Protein AF-A0A7W1TYG3-F1 (afdb_monomer_lite)

pLDDT: mean 85.19, std 9.87, range [61.69, 97.94]

Sequence (95 aa):
MRQLIARVDDDLHARLKAKAKAEGRSLNALVNEALQAVAALEETPRQRLYRRAAALGIELIPWGPSIDETPELIASTKGMGTASQEILAEREARR

Foldseek 3Di:
DDDDDDDDDPVVVVVLCVVCVVVVHDSVVSVVVVVVVVVCVPDDPVNVVCVVCVVVVHHDDDPDDPDPDDPVNVVVCPPVVVVVVVVVVVVVVVD

Structure (mmCIF, N/CA/C/O backbone):
data_AF-A0A7W1TYG3-F1
#
_entry.id   AF-A0A7W1TYG3-F1
#
loop_
_atom_site.group_PDB
_atom_site.id
_atom_site.type_symbol
_atom_site.label_atom_id
_atom_site.label_alt_id
_atom_site.label_comp_id
_atom_site.label_asym_id
_atom_site.label_entity_id
_atom_site.label_seq_id
_atom_site.pdbx_PDB_ins_code
_atom_site.Cartn_x
_atom_site.Cartn_y
_atom_site.Cartn_z
_atom_site.occupancy
_atom_site.B_iso_or_equiv
_atom_site.auth_seq_id
_atom_site.auth_comp_id
_atom_site.auth_asym_id
_atom_site.auth_atom_id
_atom_site.pdbx_PDB_model_num
ATOM 1 N N . MET A 1 1 ? -8.823 12.619 0.970 1.00 63.56 1 MET A N 1
ATOM 2 C CA . MET A 1 1 ? -9.036 11.162 1.141 1.00 63.56 1 MET A CA 1
ATOM 3 C C . MET A 1 1 ? -10.400 10.795 0.577 1.00 63.56 1 MET A C 1
ATOM 5 O O . MET A 1 1 ? -11.299 11.620 0.662 1.00 63.56 1 MET A O 1
ATOM 9 N N . ARG A 1 2 ? -10.550 9.611 -0.027 1.00 86.12 2 ARG A N 1
ATOM 10 C CA . ARG A 1 2 ? -11.844 9.074 -0.491 1.00 86.12 2 ARG A CA 1
ATOM 11 C C . ARG A 1 2 ? -12.217 7.868 0.376 1.00 86.12 2 ARG A C 1
ATOM 13 O O . ARG A 1 2 ? -11.322 7.224 0.916 1.00 86.12 2 ARG A O 1
ATOM 20 N N . GLN A 1 3 ? -13.507 7.581 0.523 1.00 91.00 3 GLN A N 1
ATOM 21 C CA . GLN A 1 3 ? -13.989 6.425 1.282 1.00 91.00 3 GLN A CA 1
ATOM 22 C C . GLN A 1 3 ? -14.083 5.197 0.367 1.00 91.00 3 GLN A C 1
ATOM 24 O O . GLN A 1 3 ? -14.706 5.266 -0.690 1.00 91.00 3 GLN A O 1
ATOM 29 N N . LEU A 1 4 ? -13.473 4.085 0.782 1.00 91.75 4 LEU A N 1
ATOM 30 C CA . LEU A 1 4 ? -13.629 2.772 0.155 1.00 91.75 4 LEU A CA 1
ATOM 31 C C . LEU A 1 4 ? -14.574 1.932 1.018 1.00 91.75 4 LEU A C 1
ATOM 33 O O . LEU A 1 4 ? -14.364 1.815 2.224 1.00 91.75 4 LEU A O 1
ATOM 37 N N . ILE A 1 5 ? -15.599 1.347 0.402 1.00 91.94 5 ILE A N 1
ATOM 38 C CA . ILE A 1 5 ? -16.496 0.387 1.050 1.00 91.94 5 ILE A CA 1
ATOM 39 C C . ILE A 1 5 ? -16.279 -0.957 0.361 1.00 91.94 5 ILE A C 1
ATOM 41 O O . ILE A 1 5 ? -16.600 -1.109 -0.815 1.00 91.94 5 ILE A O 1
ATOM 45 N N . ALA A 1 6 ? -15.723 -1.919 1.091 1.00 90.75 6 ALA A N 1
ATOM 46 C CA . ALA A 1 6 ? -15.502 -3.283 0.630 1.00 90.75 6 ALA A CA 1
ATOM 47 C C . ALA A 1 6 ? -16.073 -4.257 1.662 1.00 90.75 6 ALA A C 1
ATOM 49 O O . ALA A 1 6 ? -15.977 -4.017 2.867 1.00 90.75 6 ALA A O 1
ATOM 50 N N . ARG A 1 7 ? -16.680 -5.348 1.190 1.00 95.12 7 ARG A N 1
ATOM 51 C CA . ARG A 1 7 ? -17.115 -6.441 2.064 1.00 95.12 7 ARG A CA 1
ATOM 52 C C . ARG A 1 7 ? -15.931 -7.370 2.305 1.00 95.12 7 ARG A C 1
ATOM 54 O O . ARG A 1 7 ? -15.225 -7.711 1.361 1.00 95.12 7 ARG A O 1
ATOM 61 N N . VAL A 1 8 ? -15.729 -7.756 3.557 1.00 93.56 8 VAL A N 1
ATOM 62 C CA . VAL A 1 8 ? -14.708 -8.714 3.990 1.00 93.56 8 VAL A CA 1
ATOM 63 C C . VAL A 1 8 ? -15.341 -9.673 4.985 1.00 93.56 8 VAL A C 1
ATOM 65 O O . VAL A 1 8 ? -16.238 -9.268 5.723 1.00 93.56 8 VAL A O 1
ATOM 68 N N . ASP A 1 9 ? -14.875 -10.917 5.002 1.00 96.44 9 ASP A N 1
ATOM 69 C CA . ASP A 1 9 ? -15.331 -11.902 5.981 1.00 96.44 9 ASP A CA 1
ATOM 70 C C . ASP A 1 9 ? -14.957 -11.475 7.408 1.00 96.44 9 ASP A C 1
ATOM 72 O O . ASP A 1 9 ? -13.885 -10.899 7.643 1.00 96.44 9 ASP A O 1
ATOM 76 N N . ASP A 1 10 ? -15.822 -11.787 8.375 1.00 96.94 10 ASP A N 1
ATOM 77 C CA . ASP A 1 10 ? -15.639 -11.398 9.780 1.00 96.94 10 ASP A CA 1
ATOM 78 C C . ASP A 1 10 ? -14.339 -11.960 10.371 1.00 96.94 10 ASP A C 1
ATOM 80 O O . ASP A 1 10 ? -13.612 -11.254 11.078 1.00 96.94 10 ASP A O 1
ATOM 84 N N . ASP A 1 11 ? -13.984 -13.193 10.007 1.00 97.56 11 ASP A N 1
ATOM 85 C CA . ASP A 1 11 ? -12.737 -13.837 10.425 1.00 97.56 11 ASP A CA 1
ATOM 86 C C . ASP A 1 11 ? -11.505 -13.086 9.908 1.00 97.56 11 ASP A C 1
ATOM 88 O O . ASP A 1 11 ? -10.520 -12.884 10.631 1.00 97.56 11 ASP A O 1
ATOM 92 N N . LEU A 1 12 ? -11.553 -12.627 8.653 1.00 96.44 12 LEU A N 1
ATOM 93 C CA . LEU A 1 12 ? -10.482 -11.830 8.066 1.00 96.44 12 LEU A CA 1
ATOM 94 C C . LEU A 1 12 ? -10.368 -10.487 8.788 1.00 96.44 12 LEU A C 1
ATOM 96 O O . LEU A 1 12 ? -9.268 -10.081 9.174 1.00 96.44 12 LEU A O 1
ATOM 100 N N . HIS A 1 13 ? -11.495 -9.818 9.025 1.00 96.62 13 HIS A N 1
ATOM 101 C CA . HIS A 1 13 ? -11.521 -8.553 9.746 1.00 96.62 13 HIS A CA 1
ATOM 102 C C . HIS A 1 13 ? -10.941 -8.690 11.165 1.00 96.62 13 HIS A C 1
ATOM 104 O O . HIS A 1 13 ? -10.102 -7.876 11.569 1.00 96.62 13 HIS A O 1
ATOM 110 N N . ALA A 1 14 ? -11.299 -9.751 11.895 1.00 97.62 14 ALA A N 1
ATOM 111 C CA . ALA A 1 14 ? -10.770 -10.035 13.227 1.00 97.62 14 ALA A CA 1
ATOM 112 C C . ALA A 1 14 ? -9.245 -10.227 13.215 1.00 97.62 14 ALA A C 1
ATOM 114 O O . ALA A 1 14 ? -8.530 -9.628 14.027 1.00 97.62 14 ALA A O 1
ATOM 115 N N . ARG A 1 15 ? -8.725 -10.996 12.250 1.00 97.62 15 ARG A N 1
ATOM 116 C CA . ARG A 1 15 ? -7.280 -11.217 12.085 1.00 97.62 15 ARG A CA 1
ATOM 117 C C . ARG A 1 15 ? -6.527 -9.932 11.752 1.00 97.62 15 ARG A C 1
ATOM 119 O O . ARG A 1 15 ? -5.472 -9.681 12.334 1.00 97.62 15 ARG A O 1
ATOM 126 N N . LEU A 1 16 ? -7.061 -9.101 10.856 1.00 96.88 16 LEU A N 1
ATOM 127 C CA . LEU A 1 16 ? -6.444 -7.818 10.501 1.00 96.88 16 LEU A CA 1
ATOM 128 C C . LEU A 1 16 ? -6.421 -6.861 11.697 1.00 96.88 16 LEU A C 1
ATOM 130 O O . LEU A 1 16 ? -5.413 -6.196 11.935 1.00 96.88 16 LEU A O 1
ATOM 134 N N . LYS A 1 17 ? -7.493 -6.832 12.494 1.00 97.56 17 LYS A N 1
ATOM 135 C CA . LYS A 1 17 ? -7.572 -6.016 13.711 1.00 97.56 17 LYS A CA 1
ATOM 136 C C . LYS A 1 17 ? -6.563 -6.467 14.768 1.00 97.56 17 LYS A C 1
ATOM 138 O O . LYS A 1 17 ? -5.891 -5.626 15.365 1.00 97.56 17 LYS A O 1
ATOM 143 N N . ALA A 1 18 ? -6.427 -7.777 14.977 1.00 97.94 18 ALA A N 1
ATOM 144 C CA . ALA A 1 18 ? -5.428 -8.338 15.882 1.00 97.94 18 ALA A CA 1
ATOM 145 C C . ALA A 1 18 ? -4.001 -7.991 15.429 1.00 97.94 18 ALA A C 1
ATOM 147 O O . ALA A 1 18 ? -3.198 -7.529 16.239 1.00 97.94 18 ALA A O 1
ATOM 148 N N . LYS A 1 19 ? -3.716 -8.128 14.128 1.00 97.50 19 LYS A N 1
ATOM 149 C CA . LYS A 1 19 ? -2.421 -7.769 13.536 1.00 97.50 19 LYS A CA 1
ATOM 150 C C . LYS A 1 19 ? -2.102 -6.282 13.707 1.00 97.50 19 LYS A C 1
ATOM 152 O O . LYS A 1 19 ? -1.033 -5.942 14.197 1.00 97.50 19 LYS A O 1
ATOM 157 N N . ALA A 1 20 ? -3.047 -5.401 13.385 1.00 97.44 20 ALA A N 1
ATOM 158 C CA . ALA A 1 20 ? -2.871 -3.958 13.540 1.00 97.44 20 ALA A CA 1
ATOM 159 C C . ALA A 1 20 ? -2.584 -3.569 15.003 1.00 97.44 20 ALA A C 1
ATOM 161 O O . ALA A 1 20 ? -1.683 -2.774 15.267 1.00 97.44 20 ALA A O 1
ATOM 162 N N . LYS A 1 21 ? -3.289 -4.194 15.960 1.00 97.62 21 LYS A N 1
ATOM 163 C CA . LYS A 1 21 ? -3.046 -4.003 17.397 1.00 97.62 21 LYS A CA 1
ATOM 164 C C . LYS A 1 21 ? -1.650 -4.472 17.816 1.00 97.62 21 LYS A C 1
ATOM 166 O O . LYS A 1 21 ? -0.990 -3.761 18.565 1.00 97.62 21 LYS A O 1
ATOM 171 N N . ALA A 1 22 ? -1.211 -5.639 17.345 1.00 97.94 22 ALA A N 1
ATOM 172 C CA . ALA A 1 22 ? 0.123 -6.166 17.639 1.00 97.94 22 ALA A CA 1
ATOM 173 C C . ALA A 1 22 ? 1.240 -5.264 17.084 1.00 97.94 22 ALA A C 1
ATOM 175 O O . ALA A 1 22 ? 2.268 -5.092 17.728 1.00 97.94 22 ALA A O 1
ATOM 176 N N . GLU A 1 23 ? 1.012 -4.643 15.925 1.00 96.31 23 GLU A N 1
ATOM 177 C CA . GLU A 1 23 ? 1.948 -3.719 15.270 1.00 96.31 23 GLU A CA 1
ATOM 178 C 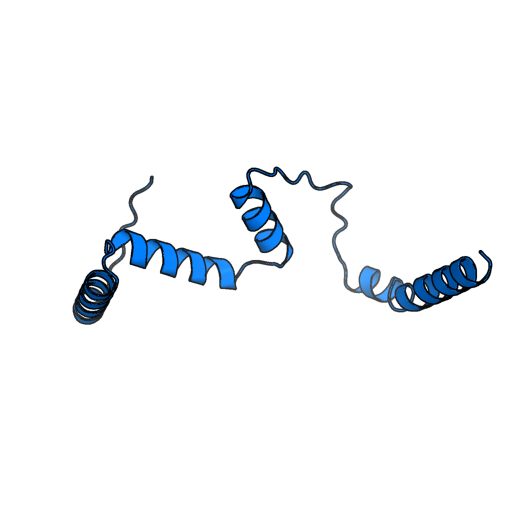C . GLU A 1 23 ? 1.820 -2.262 15.762 1.00 96.31 23 GLU A C 1
ATOM 180 O O . GLU A 1 23 ? 2.502 -1.377 15.251 1.00 96.31 23 GLU A O 1
ATOM 185 N N . GLY A 1 24 ? 0.940 -1.986 16.733 1.00 97.50 24 GLY A N 1
ATOM 186 C CA . GLY A 1 24 ? 0.763 -0.647 17.303 1.00 97.50 24 GLY A CA 1
ATOM 187 C C . GLY A 1 24 ? 0.238 0.398 16.312 1.00 97.50 24 GLY A C 1
ATOM 188 O O . GLY A 1 24 ? 0.474 1.591 16.496 1.00 97.50 24 GLY A O 1
ATOM 189 N N . ARG A 1 25 ? -0.471 -0.021 15.257 1.00 96.50 25 ARG A N 1
ATOM 190 C CA . ARG A 1 25 ? -0.969 0.868 14.197 1.00 96.50 25 ARG A CA 1
ATOM 191 C C . ARG A 1 25 ? -2.464 0.716 13.952 1.00 96.50 25 ARG A C 1
ATOM 193 O O . ARG A 1 25 ? -3.091 -0.259 14.358 1.00 96.50 25 ARG A O 1
ATOM 200 N N . SER A 1 26 ? -3.063 1.704 13.287 1.00 96.88 26 SER A N 1
ATOM 201 C CA . SER A 1 26 ? -4.491 1.656 12.961 1.00 96.88 26 SER A CA 1
ATOM 202 C C . SER A 1 26 ? -4.780 0.605 11.887 1.00 96.88 26 SER A C 1
ATOM 204 O O . SER A 1 26 ? -3.966 0.360 10.994 1.00 96.88 26 SER A O 1
ATOM 206 N N . LEU A 1 27 ? -5.978 0.014 11.940 1.00 95.69 27 LEU A N 1
ATOM 207 C CA . LEU A 1 27 ? -6.435 -0.930 10.918 1.00 95.69 27 LEU A CA 1
ATOM 208 C C . LEU A 1 27 ? -6.404 -0.299 9.516 1.00 95.69 27 LEU A C 1
ATOM 210 O O . LEU A 1 27 ? -5.968 -0.942 8.570 1.00 95.69 27 LEU A O 1
ATOM 214 N N . ASN A 1 28 ? -6.783 0.977 9.391 1.00 94.50 28 ASN A N 1
ATOM 215 C CA . ASN A 1 28 ? -6.738 1.694 8.115 1.00 94.50 28 ASN A CA 1
ATOM 216 C C . ASN A 1 28 ? -5.314 1.837 7.571 1.00 94.50 28 ASN A C 1
ATOM 218 O O . ASN A 1 28 ? -5.117 1.673 6.372 1.00 94.50 28 ASN A O 1
ATOM 222 N N . ALA A 1 29 ? -4.325 2.127 8.424 1.00 95.38 29 ALA A N 1
ATOM 223 C CA . ALA A 1 29 ? -2.931 2.200 7.990 1.00 95.38 29 ALA A CA 1
ATOM 224 C C . ALA A 1 29 ? -2.453 0.844 7.446 1.00 95.38 29 ALA A C 1
ATOM 226 O O . ALA A 1 29 ? -1.837 0.792 6.385 1.00 95.38 29 ALA A O 1
ATOM 227 N N . LEU A 1 30 ? -2.805 -0.245 8.137 1.00 96.44 30 LEU A N 1
ATOM 228 C CA . LEU A 1 30 ? -2.492 -1.610 7.719 1.00 96.44 30 LEU A CA 1
ATOM 229 C C . LEU A 1 30 ? -3.171 -1.996 6.396 1.00 96.44 30 LEU A C 1
ATOM 231 O O . LEU A 1 30 ? -2.518 -2.529 5.503 1.00 96.44 30 LEU A O 1
ATOM 235 N N . VAL A 1 31 ? -4.463 -1.696 6.245 1.00 94.88 31 VAL A N 1
ATOM 236 C CA . VAL A 1 31 ? -5.215 -1.990 5.016 1.00 94.88 31 VAL A CA 1
ATOM 237 C C . VAL A 1 31 ? -4.697 -1.164 3.840 1.00 94.88 31 VAL A C 1
ATOM 239 O O . VAL A 1 31 ? -4.490 -1.713 2.763 1.00 94.88 31 VAL A O 1
ATOM 242 N N . ASN A 1 32 ? -4.435 0.130 4.035 1.00 94.31 32 ASN A N 1
ATOM 243 C CA . ASN A 1 32 ? -3.925 0.987 2.966 1.00 94.31 32 ASN A CA 1
ATOM 244 C C . ASN A 1 32 ? -2.549 0.532 2.469 1.00 94.31 32 ASN A C 1
ATOM 246 O O . ASN A 1 32 ? -2.341 0.480 1.259 1.00 94.31 32 ASN A O 1
ATOM 250 N N . GLU A 1 33 ? -1.634 0.161 3.369 1.00 93.69 33 GLU A N 1
ATOM 251 C CA . GLU A 1 33 ? -0.326 -0.377 2.974 1.00 93.69 33 GLU A CA 1
ATOM 252 C C . GLU A 1 33 ? -0.480 -1.670 2.160 1.00 93.69 33 GLU A C 1
ATOM 254 O O . GLU A 1 33 ? 0.129 -1.813 1.099 1.00 93.69 33 GLU A O 1
ATOM 259 N N . ALA A 1 34 ? -1.341 -2.589 2.611 1.00 93.81 34 ALA A N 1
ATOM 260 C CA . ALA A 1 34 ? -1.599 -3.839 1.902 1.00 93.81 34 ALA A CA 1
ATOM 261 C C . ALA A 1 34 ? -2.184 -3.597 0.499 1.00 93.81 34 ALA A C 1
ATOM 263 O O . ALA A 1 34 ? -1.713 -4.184 -0.474 1.00 93.81 34 ALA A O 1
ATOM 264 N N . LEU A 1 35 ? -3.163 -2.696 0.372 1.00 92.69 35 LEU A N 1
ATOM 265 C CA . LEU A 1 35 ? -3.746 -2.322 -0.921 1.00 92.69 35 LEU A CA 1
ATOM 266 C C . LEU A 1 35 ? -2.710 -1.676 -1.848 1.00 92.69 35 LEU A C 1
ATOM 268 O O . LEU A 1 35 ? -2.699 -1.948 -3.046 1.00 92.69 35 LEU A O 1
ATOM 272 N N . GLN A 1 36 ? -1.807 -0.859 -1.306 1.00 89.62 36 GLN A N 1
ATOM 273 C CA . GLN A 1 36 ? -0.747 -0.228 -2.087 1.00 89.62 36 GLN A CA 1
ATOM 274 C C . GLN A 1 36 ? 0.311 -1.231 -2.561 1.00 89.62 36 GLN A C 1
ATOM 276 O O . GLN A 1 36 ? 0.848 -1.079 -3.662 1.00 89.62 36 GLN A O 1
ATOM 281 N N . ALA A 1 37 ? 0.590 -2.265 -1.763 1.00 88.31 37 ALA A N 1
ATOM 282 C CA . ALA 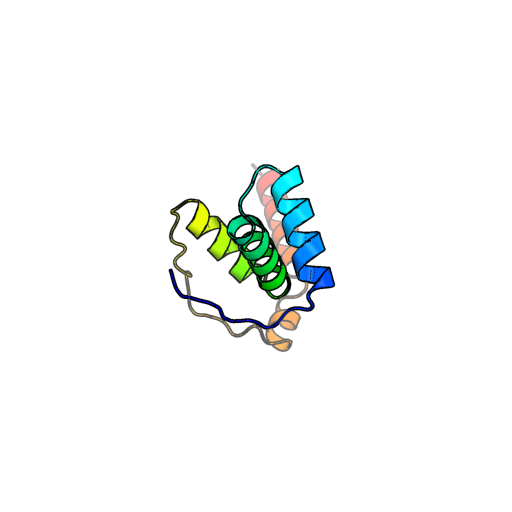A 1 37 ? 1.439 -3.379 -2.165 1.00 88.31 37 ALA A CA 1
ATOM 283 C C . ALA A 1 37 ? 0.794 -4.188 -3.299 1.00 88.31 37 ALA A C 1
ATOM 285 O O . ALA A 1 37 ? 1.458 -4.449 -4.298 1.00 88.31 37 ALA A O 1
ATOM 286 N N . VAL A 1 38 ? -0.502 -4.503 -3.198 1.00 87.62 38 VAL A N 1
ATOM 287 C CA . VAL A 1 38 ? -1.251 -5.189 -4.267 1.00 87.62 38 VAL A CA 1
ATOM 288 C C . VAL A 1 38 ? -1.245 -4.363 -5.552 1.00 87.62 38 VAL A C 1
ATOM 290 O O . VAL A 1 38 ? -0.885 -4.880 -6.604 1.00 87.62 38 VAL A O 1
ATOM 293 N N . ALA A 1 39 ? -1.529 -3.061 -5.466 1.00 84.44 39 ALA A N 1
ATOM 294 C CA . ALA A 1 39 ? -1.479 -2.163 -6.620 1.00 84.44 39 ALA A CA 1
ATOM 295 C C . ALA A 1 39 ? -0.074 -2.054 -7.243 1.00 84.44 39 ALA A C 1
ATOM 297 O O . ALA A 1 39 ? 0.060 -1.713 -8.412 1.00 84.44 39 ALA A O 1
ATOM 298 N N . ALA A 1 40 ? 0.991 -2.331 -6.482 1.00 78.94 40 ALA A N 1
ATOM 299 C CA . ALA A 1 40 ? 2.363 -2.355 -6.992 1.00 78.94 40 ALA A CA 1
ATOM 300 C C . ALA A 1 40 ? 2.703 -3.599 -7.814 1.00 78.94 40 ALA A C 1
ATOM 302 O O . ALA A 1 40 ? 3.662 -3.557 -8.582 1.00 78.94 40 ALA A O 1
ATOM 303 N N . LEU A 1 41 ? 1.963 -4.698 -7.643 1.00 76.56 41 LEU A N 1
ATOM 304 C CA . LEU A 1 41 ? 2.230 -5.947 -8.359 1.00 76.56 41 LEU A CA 1
ATOM 305 C C . LEU A 1 41 ? 1.955 -5.811 -9.860 1.00 76.56 41 LEU A C 1
ATOM 307 O O . LEU A 1 41 ? 2.639 -6.442 -10.660 1.00 76.56 41 LEU A O 1
ATOM 311 N N . GLU A 1 42 ? 1.013 -4.949 -10.238 1.00 70.56 42 GLU A N 1
ATOM 312 C CA . GLU A 1 42 ? 0.684 -4.658 -11.636 1.00 70.56 42 GLU A CA 1
ATOM 313 C C . GLU A 1 42 ? 1.501 -3.495 -12.218 1.00 70.56 42 GLU A C 1
ATOM 315 O O . GLU A 1 42 ? 1.348 -3.148 -13.389 1.00 70.56 42 GLU A O 1
ATOM 320 N N . GLU A 1 43 ? 2.397 -2.881 -11.436 1.00 72.25 43 GLU A N 1
ATOM 321 C CA . GLU A 1 43 ? 3.177 -1.761 -11.943 1.00 72.25 43 GLU A CA 1
ATOM 322 C C . GLU A 1 43 ? 4.307 -2.210 -12.863 1.00 72.25 43 GLU A C 1
ATOM 324 O O . GLU A 1 43 ? 5.268 -2.885 -12.467 1.00 72.25 43 GLU A O 1
ATOM 329 N N . THR A 1 44 ? 4.261 -1.686 -14.082 1.00 76.88 44 THR A N 1
ATOM 330 C CA . THR A 1 44 ? 5.404 -1.653 -14.990 1.00 76.88 44 THR A CA 1
ATOM 331 C C . THR A 1 44 ? 6.622 -1.006 -14.304 1.00 76.88 44 THR A C 1
ATOM 333 O O . THR A 1 44 ? 6.472 -0.143 -13.428 1.00 76.88 44 THR A O 1
ATOM 336 N N . PRO A 1 45 ? 7.863 -1.353 -14.703 1.00 75.62 45 PRO A N 1
ATOM 337 C CA . PRO A 1 45 ? 9.073 -0.702 -14.188 1.00 75.62 45 PRO A CA 1
ATOM 338 C C . PRO A 1 45 ? 9.014 0.829 -14.261 1.00 75.62 45 PRO A C 1
ATOM 340 O O . PRO A 1 45 ? 9.493 1.514 -13.357 1.00 75.62 45 PRO A O 1
ATOM 343 N N . ARG A 1 46 ? 8.357 1.353 -15.303 1.00 79.12 46 ARG A N 1
ATOM 344 C CA . ARG A 1 46 ? 8.087 2.778 -15.479 1.00 79.12 46 ARG A CA 1
ATOM 345 C C . ARG A 1 46 ? 7.187 3.313 -14.368 1.00 79.12 46 ARG A C 1
ATOM 347 O O . ARG A 1 46 ? 7.585 4.245 -13.684 1.00 79.12 46 ARG A O 1
ATOM 354 N N . GLN A 1 47 ? 6.029 2.710 -14.112 1.00 80.69 47 GLN A N 1
ATOM 355 C CA . GLN A 1 47 ? 5.132 3.159 -13.036 1.00 80.69 47 GLN A CA 1
ATOM 356 C C . GLN A 1 47 ? 5.817 3.141 -11.659 1.00 80.69 47 GLN A C 1
ATOM 358 O O . GLN A 1 47 ? 5.696 4.111 -10.909 1.00 80.69 47 GLN A O 1
ATOM 363 N N . ARG A 1 48 ? 6.653 2.128 -11.378 1.00 79.62 48 ARG A N 1
ATOM 364 C CA . ARG A 1 48 ? 7.456 2.087 -10.141 1.00 79.62 48 ARG A CA 1
ATOM 365 C C . ARG A 1 48 ? 8.431 3.261 -10.026 1.00 79.62 48 ARG A C 1
ATOM 367 O O . ARG A 1 48 ? 8.609 3.805 -8.935 1.00 79.62 48 ARG A O 1
ATOM 374 N N . LEU A 1 49 ? 9.071 3.649 -11.132 1.00 82.62 49 LEU A N 1
ATOM 375 C CA . LEU A 1 49 ? 9.980 4.797 -11.186 1.00 82.62 49 LEU A CA 1
ATOM 376 C C . LEU A 1 49 ? 9.237 6.108 -10.887 1.00 82.62 49 LEU A C 1
ATOM 378 O O . LEU A 1 49 ? 9.675 6.867 -10.025 1.00 82.62 49 LEU A O 1
ATOM 382 N N . TYR A 1 50 ? 8.089 6.333 -11.533 1.00 83.62 50 TYR A N 1
ATOM 383 C CA . TYR A 1 50 ? 7.254 7.519 -11.297 1.00 83.62 50 TYR A CA 1
ATOM 384 C C . TYR A 1 50 ? 6.759 7.591 -9.851 1.00 83.62 50 TYR A C 1
ATOM 386 O O . TYR A 1 50 ? 6.854 8.643 -9.222 1.00 83.62 50 TYR A O 1
ATOM 394 N N . ARG A 1 51 ? 6.309 6.467 -9.281 1.00 83.38 51 ARG A N 1
ATOM 395 C CA . ARG A 1 51 ? 5.882 6.399 -7.878 1.00 83.38 51 ARG A CA 1
ATOM 396 C C . ARG A 1 51 ? 7.012 6.771 -6.912 1.00 83.38 51 ARG A C 1
ATOM 398 O O . ARG A 1 51 ? 6.789 7.528 -5.970 1.00 83.38 51 ARG A O 1
ATOM 405 N N . ARG A 1 52 ? 8.225 6.251 -7.132 1.00 84.81 52 ARG A N 1
ATOM 406 C CA . ARG A 1 52 ? 9.399 6.572 -6.299 1.00 84.81 52 ARG A CA 1
ATOM 407 C C . ARG A 1 52 ? 9.798 8.038 -6.413 1.00 84.81 52 ARG A C 1
ATOM 409 O O . ARG A 1 52 ? 10.087 8.651 -5.393 1.00 84.81 52 ARG A O 1
ATOM 416 N N . ALA A 1 53 ? 9.783 8.596 -7.620 1.00 87.25 53 ALA A N 1
ATOM 417 C CA . ALA A 1 53 ? 10.069 10.010 -7.824 1.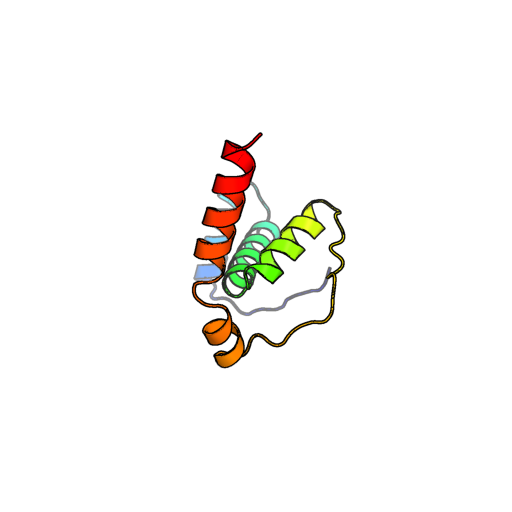00 87.25 53 ALA A CA 1
ATOM 418 C C . ALA A 1 53 ? 9.041 10.897 -7.107 1.00 87.25 53 ALA A C 1
ATOM 420 O O . ALA A 1 53 ? 9.432 11.772 -6.340 1.00 87.25 53 ALA A O 1
ATOM 421 N N . ALA A 1 54 ? 7.748 10.581 -7.226 1.00 85.94 54 ALA A N 1
ATOM 422 C CA . ALA A 1 54 ? 6.687 11.293 -6.516 1.00 85.94 54 ALA A CA 1
ATOM 423 C C . ALA A 1 54 ? 6.857 11.236 -4.986 1.00 85.94 54 ALA A C 1
ATOM 425 O O . ALA A 1 54 ? 6.687 12.248 -4.311 1.00 85.94 54 ALA A O 1
ATOM 426 N N . ALA A 1 55 ? 7.252 10.083 -4.432 1.00 83.50 55 ALA A N 1
ATOM 427 C CA . ALA A 1 55 ? 7.536 9.943 -3.001 1.00 83.50 55 ALA A CA 1
ATOM 428 C C . ALA A 1 55 ? 8.731 10.795 -2.526 1.00 83.50 55 ALA A C 1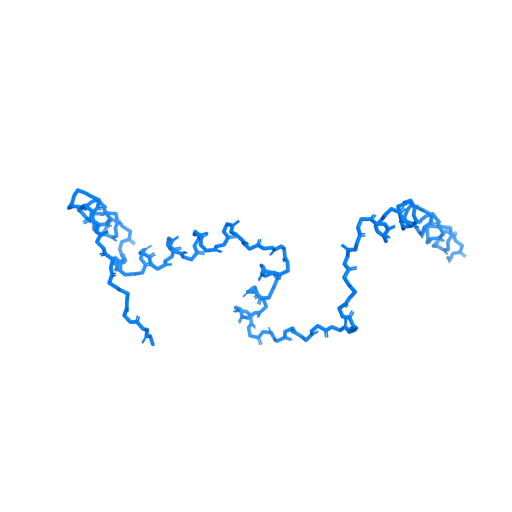
ATOM 430 O O . ALA A 1 55 ? 8.808 11.137 -1.349 1.00 83.50 55 ALA A O 1
ATOM 431 N N . LEU A 1 56 ? 9.643 11.150 -3.435 1.00 91.94 56 LEU A N 1
ATOM 432 C CA . LEU A 1 56 ? 10.778 12.042 -3.187 1.00 91.94 56 LEU A CA 1
ATOM 433 C C . LEU A 1 56 ? 10.470 13.512 -3.528 1.00 91.94 56 LEU A C 1
ATOM 435 O O . LEU A 1 56 ? 11.360 14.352 -3.431 1.00 91.94 56 LEU A O 1
ATOM 439 N N . GLY A 1 57 ? 9.238 13.833 -3.943 1.00 90.31 57 GLY A N 1
ATOM 440 C CA . GLY A 1 57 ? 8.872 15.171 -4.422 1.00 90.31 57 GLY A CA 1
ATOM 441 C C . GLY A 1 57 ? 9.513 15.545 -5.764 1.00 90.31 57 GLY A C 1
ATOM 442 O O . GLY A 1 57 ? 9.588 16.723 -6.098 1.00 90.31 57 GLY A O 1
ATOM 443 N N . ILE A 1 58 ? 9.992 14.558 -6.523 1.00 90.88 58 ILE A N 1
ATOM 444 C CA . ILE A 1 58 ? 10.617 14.734 -7.835 1.00 90.88 58 ILE A CA 1
ATOM 445 C C . ILE A 1 58 ? 9.558 14.506 -8.913 1.00 90.88 58 ILE A C 1
ATOM 447 O O . ILE A 1 58 ? 8.960 13.432 -9.003 1.00 90.88 58 ILE A O 1
ATOM 451 N N . GLU A 1 59 ? 9.357 15.505 -9.766 1.00 85.88 59 GLU A N 1
ATOM 452 C CA . GLU A 1 59 ? 8.506 15.390 -10.945 1.00 85.88 59 GLU A CA 1
ATOM 453 C C . GLU A 1 59 ? 9.320 14.849 -12.129 1.00 85.88 59 GLU A C 1
ATOM 455 O O . GLU A 1 59 ? 10.305 15.452 -12.555 1.00 85.88 59 GLU A O 1
ATOM 460 N N . LEU A 1 60 ? 8.928 13.685 -12.656 1.00 82.38 60 LEU A N 1
ATOM 461 C CA . LEU A 1 60 ? 9.531 13.122 -13.864 1.00 82.38 60 LEU A CA 1
ATOM 462 C C . LEU A 1 60 ? 8.742 13.575 -15.087 1.00 82.38 60 LEU A C 1
ATOM 464 O O . LEU A 1 60 ? 7.602 13.157 -15.285 1.00 82.38 60 LEU A O 1
ATOM 468 N N . ILE A 1 61 ? 9.380 14.372 -15.938 1.00 80.75 61 ILE A N 1
ATOM 469 C CA . ILE A 1 61 ? 8.843 14.730 -17.247 1.00 80.75 61 ILE A CA 1
ATOM 470 C C . ILE A 1 61 ? 9.396 13.716 -18.256 1.00 80.75 61 ILE A C 1
ATOM 472 O O . ILE A 1 61 ? 10.618 13.630 -18.411 1.00 80.75 61 ILE A O 1
ATOM 476 N N . PRO A 1 62 ? 8.550 12.914 -18.928 1.00 69.06 62 PRO A N 1
ATOM 477 C CA . PRO A 1 62 ? 9.024 12.033 -19.984 1.00 69.06 62 PRO A CA 1
ATOM 478 C C . PRO A 1 62 ? 9.672 12.870 -21.087 1.00 69.06 62 PRO A C 1
ATOM 480 O O . PRO A 1 62 ? 9.052 13.779 -21.637 1.00 69.06 62 PRO A O 1
ATOM 483 N N . TRP A 1 63 ? 10.932 12.571 -21.392 1.00 65.62 63 TRP A N 1
ATOM 484 C CA . TRP A 1 63 ? 11.662 13.247 -22.452 1.00 65.62 63 TRP A CA 1
ATOM 485 C C . TRP A 1 63 ? 11.523 12.473 -23.766 1.00 65.62 63 TRP A C 1
ATOM 487 O O . TRP A 1 63 ? 11.768 11.269 -23.805 1.00 65.62 63 TRP A O 1
ATOM 497 N N . GLY A 1 64 ? 11.148 13.182 -24.833 1.00 64.62 64 GLY A N 1
ATOM 498 C CA . GLY A 1 64 ? 11.039 12.645 -26.190 1.00 64.62 64 GLY A CA 1
ATOM 499 C C . GLY A 1 6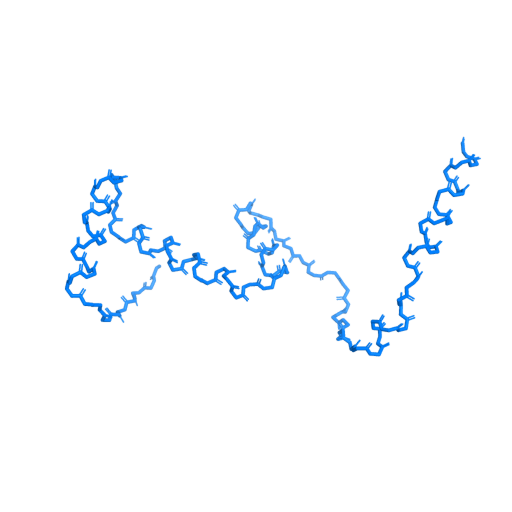4 ? 9.665 12.054 -26.548 1.00 64.62 64 GLY A C 1
ATOM 500 O O . GLY A 1 64 ? 8.813 11.864 -25.677 1.00 64.62 64 GLY A O 1
ATOM 501 N N . PRO A 1 65 ? 9.418 11.797 -27.847 1.00 61.69 65 PRO A N 1
ATOM 502 C CA . PRO A 1 65 ? 8.201 11.133 -28.298 1.00 61.69 65 PRO A CA 1
ATOM 503 C C . PRO A 1 65 ? 8.115 9.724 -27.702 1.00 61.69 65 PRO A C 1
ATOM 505 O O . PRO A 1 65 ? 9.117 9.015 -27.618 1.00 61.69 65 PRO A O 1
ATOM 508 N N . SER A 1 66 ? 6.908 9.311 -27.302 1.00 61.78 66 SER A N 1
ATOM 509 C CA . SER A 1 66 ? 6.654 7.907 -26.976 1.00 61.78 66 SER A CA 1
ATOM 510 C C . SER A 1 66 ? 6.812 7.107 -28.262 1.00 61.78 66 SER A C 1
ATOM 512 O O . SER A 1 66 ? 6.006 7.254 -29.177 1.00 61.78 66 SER A O 1
ATOM 514 N N . ILE A 1 67 ? 7.880 6.322 -28.357 1.00 65.19 67 ILE A N 1
ATOM 515 C CA . ILE A 1 67 ? 8.032 5.358 -29.438 1.00 65.19 67 ILE A CA 1
ATOM 516 C C . ILE A 1 67 ? 7.275 4.119 -28.982 1.00 65.19 67 ILE A C 1
ATOM 518 O O . ILE A 1 67 ? 7.592 3.569 -27.927 1.00 65.19 67 ILE A O 1
ATOM 522 N N . ASP A 1 68 ? 6.259 3.712 -29.736 1.00 68.44 68 ASP A N 1
ATOM 523 C CA . ASP A 1 68 ? 5.609 2.433 -29.481 1.00 68.44 68 ASP A CA 1
ATOM 524 C C . ASP A 1 68 ? 6.643 1.327 -29.710 1.00 68.44 68 ASP A C 1
ATOM 526 O O . ASP A 1 68 ? 7.177 1.158 -30.809 1.00 68.44 68 ASP A O 1
ATOM 530 N N . GLU A 1 69 ? 6.983 0.614 -28.639 1.00 70.06 69 GLU A N 1
ATOM 531 C CA . GLU A 1 69 ? 7.939 -0.486 -28.676 1.00 70.06 69 GLU A CA 1
ATOM 532 C C . GLU A 1 69 ? 7.305 -1.672 -29.412 1.00 70.06 69 GLU A C 1
ATOM 534 O O . GLU A 1 69 ? 6.637 -2.516 -28.814 1.00 70.06 69 GLU A O 1
ATOM 539 N N . THR A 1 70 ? 7.483 -1.733 -30.732 1.00 78.12 70 THR A N 1
ATOM 540 C CA . THR A 1 70 ? 7.045 -2.888 -31.518 1.00 78.12 70 THR A CA 1
ATOM 541 C C . THR A 1 70 ? 8.082 -4.016 -31.456 1.00 78.12 70 THR A C 1
ATOM 543 O O . THR A 1 70 ? 9.290 -3.752 -31.370 1.00 78.12 70 THR A O 1
ATOM 546 N N . PRO A 1 71 ? 7.659 -5.294 -31.523 1.00 78.44 71 PRO A N 1
ATOM 547 C CA . PRO A 1 71 ? 8.580 -6.430 -31.584 1.00 78.44 71 PRO A CA 1
ATOM 548 C C . PRO A 1 71 ? 9.617 -6.303 -32.709 1.00 78.44 71 PRO A C 1
ATOM 550 O O . PRO A 1 71 ? 10.772 -6.692 -32.533 1.00 78.44 71 PRO A O 1
ATOM 553 N N . GLU A 1 72 ? 9.229 -5.717 -33.842 1.00 79.56 72 GLU A N 1
ATOM 554 C CA . GLU A 1 72 ? 10.094 -5.472 -34.994 1.00 79.56 72 GLU A CA 1
ATOM 555 C C . GLU A 1 72 ? 11.191 -4.442 -34.682 1.00 79.56 72 GLU A C 1
ATOM 557 O O . GLU A 1 72 ? 12.346 -4.653 -35.054 1.00 79.56 72 GLU A O 1
ATOM 562 N N . LEU A 1 73 ? 10.862 -3.368 -33.953 1.00 77.75 73 LEU A N 1
ATOM 563 C CA . LEU A 1 73 ? 11.819 -2.334 -33.539 1.00 77.75 73 LEU A CA 1
ATOM 564 C C . LEU A 1 73 ? 12.817 -2.858 -32.492 1.00 77.75 73 LEU A C 1
ATOM 566 O O . LEU A 1 73 ? 14.011 -2.541 -32.513 1.00 77.75 73 LEU A O 1
ATOM 570 N N . ILE A 1 74 ? 12.345 -3.706 -31.577 1.00 79.88 74 ILE A N 1
ATOM 571 C CA . ILE A 1 74 ? 13.210 -4.382 -30.602 1.00 79.88 74 ILE A CA 1
ATOM 572 C C . ILE A 1 74 ? 14.144 -5.362 -31.324 1.00 79.88 74 ILE A C 1
ATOM 574 O O . ILE A 1 74 ? 15.337 -5.433 -31.023 1.00 79.88 74 ILE A O 1
ATOM 578 N N . ALA A 1 75 ? 13.634 -6.101 -32.312 1.00 83.12 75 ALA A N 1
ATOM 579 C CA . ALA A 1 75 ? 14.445 -7.014 -33.108 1.00 83.12 75 ALA A CA 1
ATOM 580 C C . ALA A 1 75 ? 15.511 -6.274 -33.930 1.00 83.12 75 ALA A C 1
ATOM 582 O O . ALA A 1 75 ? 16.654 -6.727 -33.969 1.00 83.12 75 ALA A O 1
ATOM 583 N N . SER A 1 76 ? 15.179 -5.120 -34.523 1.00 81.12 76 SER A N 1
ATOM 584 C CA . SER A 1 76 ? 16.123 -4.340 -35.336 1.00 81.12 76 SER A CA 1
ATOM 585 C C . SER A 1 76 ? 17.275 -3.737 -34.532 1.00 81.12 76 SER A C 1
ATOM 587 O O . SER A 1 76 ? 18.308 -3.401 -35.104 1.00 81.12 76 SER A O 1
ATOM 589 N N . THR A 1 77 ? 17.112 -3.591 -33.215 1.00 78.75 77 THR A N 1
ATOM 590 C CA . THR A 1 77 ? 18.128 -3.021 -32.313 1.00 78.75 77 THR A CA 1
ATOM 591 C C . THR A 1 77 ? 18.876 -4.078 -31.492 1.00 78.75 77 THR A C 1
ATOM 593 O O . THR A 1 77 ? 19.845 -3.769 -30.787 1.00 78.75 77 THR A O 1
ATOM 596 N N . LYS A 1 78 ? 18.489 -5.355 -31.603 1.00 80.25 78 LYS A N 1
ATOM 597 C CA . LYS A 1 78 ? 19.113 -6.467 -30.880 1.00 80.25 78 LYS A CA 1
ATOM 598 C C . LYS A 1 78 ? 20.572 -6.647 -31.320 1.00 80.25 78 LYS A C 1
ATOM 600 O O . LYS A 1 78 ? 20.860 -6.834 -32.495 1.00 80.25 78 LYS A O 1
ATOM 605 N N . GLY A 1 79 ? 21.500 -6.605 -30.362 1.00 78.50 79 GLY A N 1
ATOM 606 C CA . GLY A 1 79 ? 22.947 -6.724 -30.607 1.00 78.50 79 GLY A CA 1
ATOM 607 C C . GLY A 1 79 ? 23.690 -5.390 -30.751 1.00 78.50 79 GLY A C 1
ATOM 608 O O . GLY A 1 79 ? 24.904 -5.357 -30.565 1.00 78.50 79 GLY A O 1
ATOM 609 N N . MET A 1 80 ? 22.985 -4.268 -30.954 1.00 81.25 80 MET A N 1
ATOM 610 C CA . MET A 1 80 ? 23.619 -2.939 -31.005 1.00 81.25 80 MET A CA 1
ATOM 611 C C . MET A 1 80 ? 24.229 -2.525 -29.655 1.00 81.25 80 MET A C 1
ATOM 613 O O . MET A 1 80 ? 25.186 -1.753 -29.623 1.00 81.25 80 MET A O 1
ATOM 617 N N . GLY A 1 81 ? 23.715 -3.057 -28.539 1.00 79.94 8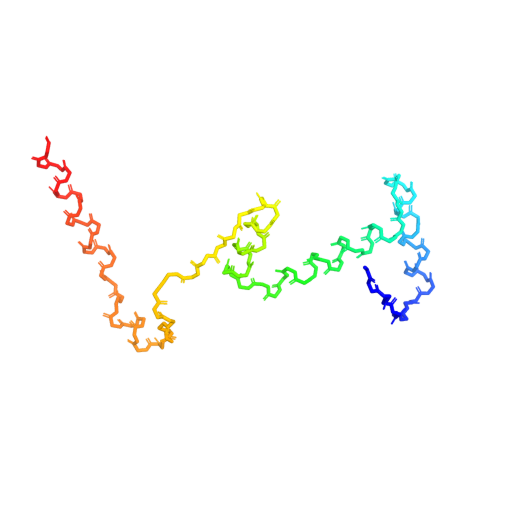1 GLY A N 1
ATOM 618 C CA . GLY A 1 81 ? 24.245 -2.783 -27.199 1.00 79.94 81 GLY A CA 1
ATOM 619 C C . GLY A 1 81 ? 25.677 -3.287 -27.006 1.00 79.94 81 GLY A C 1
ATOM 620 O O . GLY A 1 81 ? 26.511 -2.550 -26.492 1.00 79.94 81 GLY A O 1
ATOM 621 N N . THR A 1 82 ? 25.983 -4.497 -27.479 1.00 82.88 82 THR A N 1
ATOM 622 C CA . THR A 1 82 ? 27.334 -5.075 -27.401 1.00 82.88 82 THR A CA 1
ATOM 623 C C . THR A 1 82 ? 28.312 -4.287 -28.265 1.00 82.88 82 THR A C 1
ATOM 625 O O . THR A 1 82 ? 29.342 -3.848 -27.767 1.00 82.88 82 THR A O 1
ATOM 628 N N . ALA A 1 83 ? 27.933 -3.986 -29.512 1.00 79.00 83 ALA A N 1
ATOM 629 C CA . ALA A 1 83 ? 28.746 -3.155 -30.401 1.00 79.00 83 ALA A CA 1
ATOM 630 C C . ALA A 1 83 ? 29.021 -1.760 -29.805 1.00 79.00 83 ALA A C 1
ATOM 632 O O . ALA A 1 83 ? 30.132 -1.243 -29.890 1.00 79.00 83 ALA A O 1
ATOM 633 N N . SER A 1 84 ? 28.027 -1.152 -29.149 1.00 80.94 84 SER A N 1
ATOM 634 C CA . SER A 1 84 ? 28.194 0.155 -28.497 1.00 80.94 84 SER A CA 1
ATOM 635 C C . SER A 1 84 ? 29.135 0.091 -27.289 1.00 80.94 84 SER A C 1
ATOM 637 O O . SER A 1 84 ? 29.912 1.020 -27.071 1.00 80.94 84 SER A O 1
ATOM 639 N N . GLN A 1 85 ? 29.085 -0.997 -26.514 1.00 83.94 85 GLN A N 1
ATOM 640 C CA . GLN A 1 85 ? 29.975 -1.218 -25.370 1.00 83.94 85 GLN A CA 1
ATOM 641 C C . GLN A 1 85 ? 31.422 -1.453 -25.810 1.00 83.94 85 GLN A C 1
ATOM 643 O O . GLN A 1 85 ? 32.332 -0.889 -25.209 1.00 83.94 85 GLN A O 1
ATOM 648 N N . GLU A 1 86 ? 31.637 -2.222 -26.878 1.00 86.44 86 GLU A N 1
ATOM 649 C CA . GLU A 1 86 ? 32.966 -2.459 -27.451 1.00 86.44 86 GLU A CA 1
ATOM 650 C C . GLU A 1 86 ? 33.600 -1.158 -27.956 1.00 86.44 86 GLU A C 1
ATOM 652 O O . GLU A 1 86 ? 34.740 -0.851 -27.610 1.00 86.44 86 GLU A O 1
ATOM 657 N N . ILE A 1 87 ? 32.837 -0.338 -28.688 1.00 87.12 87 ILE A N 1
ATOM 658 C CA . ILE A 1 87 ? 33.299 0.977 -29.159 1.00 87.12 87 ILE A CA 1
ATOM 659 C C . ILE A 1 87 ? 33.639 1.894 -27.979 1.00 87.12 87 ILE A C 1
ATOM 661 O O . ILE A 1 87 ? 34.629 2.625 -28.025 1.00 87.12 87 ILE A O 1
ATOM 665 N N . LEU A 1 88 ? 32.826 1.891 -26.919 1.00 88.06 88 LEU A N 1
ATOM 666 C CA . LEU A 1 88 ? 33.091 2.708 -25.737 1.00 88.06 88 LEU A CA 1
ATOM 667 C C . LEU A 1 88 ? 34.373 2.257 -25.024 1.00 88.06 88 LEU A C 1
ATOM 669 O O . LEU A 1 88 ? 35.225 3.096 -24.740 1.00 88.06 88 LEU A O 1
ATOM 673 N N . ALA A 1 89 ? 34.545 0.949 -24.822 1.00 87.50 89 ALA A N 1
ATOM 674 C CA . ALA A 1 89 ? 35.743 0.374 -24.217 1.00 87.50 89 ALA A CA 1
ATOM 675 C C . ALA A 1 89 ? 37.007 0.686 -25.038 1.00 87.50 89 ALA A C 1
ATOM 677 O O . ALA A 1 89 ? 38.046 1.038 -24.480 1.00 87.50 89 ALA A O 1
ATOM 678 N N . GLU A 1 90 ? 36.917 0.638 -26.370 1.00 88.00 90 GLU A N 1
ATOM 679 C CA . GLU A 1 90 ? 38.019 1.007 -27.264 1.00 88.00 90 GLU A CA 1
ATOM 680 C C . GLU A 1 90 ? 38.379 2.501 -27.159 1.00 88.00 90 GLU A C 1
ATOM 682 O O . GLU A 1 90 ? 39.556 2.867 -27.209 1.00 88.00 90 GLU A O 1
ATOM 687 N N . ARG A 1 91 ? 37.387 3.386 -26.982 1.00 80.31 91 ARG A N 1
ATOM 688 C CA . ARG A 1 91 ? 37.628 4.826 -26.778 1.00 80.31 91 ARG A CA 1
ATOM 689 C C . ARG A 1 91 ? 38.245 5.127 -25.417 1.00 80.31 91 ARG A C 1
ATOM 691 O O . ARG A 1 91 ? 39.098 6.007 -25.344 1.00 80.31 91 ARG A O 1
ATOM 698 N N . GLU A 1 92 ? 37.830 4.421 -24.371 1.00 83.88 92 GLU A N 1
ATOM 699 C CA . GLU A 1 92 ? 38.401 4.559 -23.028 1.00 83.88 92 GLU A CA 1
ATOM 700 C C . GLU A 1 92 ? 39.846 4.057 -22.973 1.00 83.88 92 GLU A C 1
ATOM 702 O O . GLU A 1 92 ? 40.689 4.717 -22.378 1.00 83.88 92 GLU A O 1
ATOM 707 N N . ALA A 1 93 ? 40.169 2.964 -23.671 1.00 82.44 93 ALA A N 1
ATOM 708 C CA . ALA A 1 93 ? 41.530 2.429 -23.746 1.00 82.44 93 ALA A CA 1
ATOM 709 C C . ALA A 1 93 ? 42.522 3.324 -24.520 1.00 82.44 93 ALA A C 1
ATOM 711 O O . ALA A 1 93 ? 43.733 3.150 -24.399 1.00 82.44 93 ALA A O 1
ATOM 712 N N . ARG A 1 94 ? 42.028 4.264 -25.339 1.00 78.75 94 ARG A N 1
ATOM 713 C CA . ARG A 1 94 ? 42.850 5.232 -26.093 1.00 78.75 94 ARG A CA 1
ATOM 714 C C . ARG A 1 94 ? 43.093 6.552 -25.353 1.00 78.75 94 ARG A C 1
ATOM 716 O O . ARG A 1 94 ? 43.743 7.429 -25.923 1.00 78.75 94 ARG A O 1
ATOM 723 N N . ARG A 1 95 ? 42.541 6.725 -24.153 1.00 62.91 95 ARG A N 1
ATOM 724 C CA . ARG A 1 95 ? 42.622 7.960 -23.365 1.00 62.91 95 ARG A CA 1
ATOM 725 C C . ARG A 1 95 ? 43.609 7.820 -22.215 1.00 62.91 95 ARG A C 1
ATOM 727 O O . ARG A 1 95 ? 44.262 8.844 -21.922 1.00 62.91 95 ARG A O 1
#

Secondary structure (DSSP, 8-state):
---------HHHHHHHHHHHHHTTS-HHHHHHHHHHHHHHHT--HHHHHHHHHHHTT---PPPS------HHHHHHHTTHHHHHHHHHHHHHHT-

Radius of gyration: 23.23 Å; chains: 1; bounding box: 60×29×53 Å